Protein AF-A0A969HXX7-F1 (afdb_monomer)

Solvent-accessible surface area (backbone atoms only — not comparable to full-atom values): 6866 Å² total; per-residue (Å²): 116,71,66,60,56,51,53,51,50,52,51,50,48,49,60,59,52,57,48,35,55,54,49,51,60,47,55,78,80,40,57,46,66,57,54,44,48,52,53,49,51,52,51,50,52,53,51,50,52,52,38,54,72,72,66,55,75,80,86,82,57,69,68,60,54,52,52,48,49,52,51,45,38,63,72,44,52,51,54,50,36,52,51,47,51,47,39,76,80,45,52,40,70,57,51,46,55,57,58,69,46,45,64,60,54,52,50,54,50,40,63,69,73,52,72,80,68,78,92,123

Secondary structure (DSSP, 8-state):
-HHHHHHHHHHHHHHHHHHHHHHHHHTTTS-HHHHHHHHHHHHHHHHHHHHHHTTPPPPPSHHHHHHHHHHHIIIIIHHHHHHHHHHHHS-HHHHHHHHHTHHHHHHHHHHHH-TT----

Structure (mmCIF, N/CA/C/O backbone):
data_AF-A0A969HXX7-F1
#
_entry.id   AF-A0A969HXX7-F1
#
loop_
_atom_site.group_PDB
_atom_site.id
_atom_site.type_symbol
_atom_site.label_atom_id
_atom_site.label_alt_id
_atom_site.label_comp_id
_atom_site.label_asym_id
_atom_site.label_entity_id
_atom_site.label_seq_id
_atom_site.pdbx_PDB_ins_code
_atom_site.Cartn_x
_atom_site.Cartn_y
_atom_site.Cartn_z
_atom_site.occupancy
_atom_site.B_iso_or_equiv
_atom_site.auth_seq_id
_atom_site.auth_comp_id
_atom_site.auth_asym_id
_atom_site.auth_atom_id
_atom_site.pdbx_PDB_model_num
ATOM 1 N N . MET A 1 1 ? 2.480 -13.635 25.422 1.00 58.66 1 MET A N 1
ATOM 2 C CA . MET A 1 1 ? 3.150 -14.828 24.856 1.00 58.66 1 MET A CA 1
ATOM 3 C C . MET A 1 1 ? 3.899 -14.424 23.583 1.00 58.66 1 MET A C 1
ATOM 5 O O . MET A 1 1 ? 3.300 -14.451 22.514 1.00 58.66 1 MET A O 1
ATOM 9 N N . PRO A 1 2 ? 5.170 -13.996 23.683 1.00 81.50 2 PRO A N 1
ATOM 10 C CA . PRO A 1 2 ? 5.928 -13.374 22.581 1.00 81.50 2 PRO A CA 1
ATOM 11 C C . PRO A 1 2 ? 6.092 -14.275 21.344 1.00 81.50 2 PRO A C 1
ATOM 13 O O . PRO A 1 2 ? 6.204 -13.778 20.229 1.00 81.50 2 PRO A O 1
ATOM 16 N N . PHE A 1 3 ? 6.034 -15.598 21.521 1.00 85.62 3 PHE A N 1
ATOM 17 C CA . PHE A 1 3 ? 6.152 -16.574 20.436 1.00 85.62 3 PHE A CA 1
ATOM 18 C C . PHE A 1 3 ? 5.026 -16.470 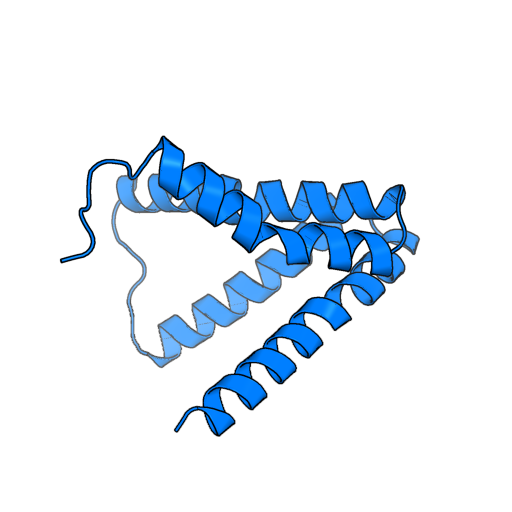19.392 1.00 85.62 3 PHE A C 1
ATOM 20 O O . PHE A 1 3 ? 5.290 -16.513 18.194 1.00 85.62 3 PHE A O 1
ATOM 27 N N . ILE A 1 4 ? 3.780 -16.252 19.833 1.00 90.19 4 ILE A N 1
ATOM 28 C CA . ILE A 1 4 ? 2.628 -16.089 18.930 1.00 90.19 4 ILE A CA 1
ATOM 29 C C . ILE A 1 4 ? 2.804 -14.824 18.083 1.00 90.19 4 ILE A C 1
ATOM 31 O O . ILE A 1 4 ? 2.596 -14.856 16.874 1.00 90.19 4 ILE A O 1
ATOM 35 N N . SER A 1 5 ? 3.258 -13.728 18.695 1.00 88.94 5 SER A N 1
ATOM 36 C CA . SER A 1 5 ? 3.515 -12.464 17.999 1.00 88.94 5 SER A CA 1
ATOM 37 C C . SER A 1 5 ? 4.590 -12.600 16.918 1.00 88.94 5 SER A C 1
ATOM 39 O O . SER A 1 5 ? 4.421 -12.058 15.830 1.00 88.94 5 SER A O 1
ATOM 41 N N . ILE A 1 6 ? 5.665 -13.352 17.182 1.00 92.00 6 ILE A N 1
ATOM 42 C CA . ILE A 1 6 ? 6.727 -13.603 16.194 1.00 92.00 6 ILE A CA 1
ATOM 43 C C . ILE A 1 6 ? 6.185 -14.413 15.013 1.00 92.00 6 ILE A C 1
ATOM 45 O O . ILE A 1 6 ? 6.434 -14.051 13.866 1.00 92.00 6 ILE A O 1
ATOM 49 N N . ILE A 1 7 ? 5.400 -15.463 15.271 1.00 93.75 7 ILE A N 1
ATOM 50 C CA . ILE A 1 7 ? 4.774 -16.252 14.199 1.00 93.75 7 ILE A CA 1
ATOM 51 C C . ILE A 1 7 ? 3.849 -15.373 13.355 1.00 93.75 7 ILE A C 1
ATOM 53 O O . ILE A 1 7 ? 3.934 -15.401 12.12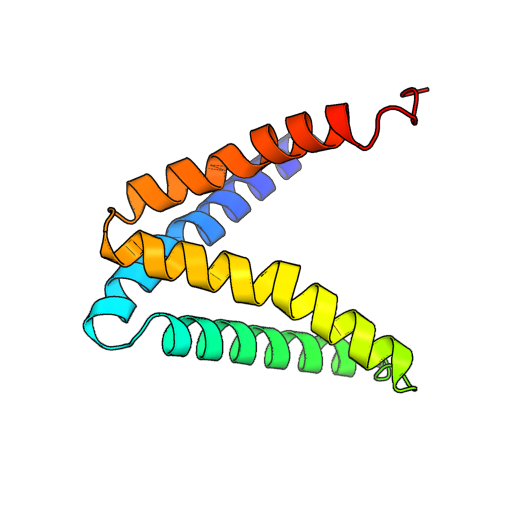9 1.00 93.75 7 ILE A O 1
ATOM 57 N N . MET A 1 8 ? 3.004 -14.555 13.989 1.00 91.62 8 MET A N 1
ATOM 58 C CA . MET A 1 8 ? 2.119 -13.630 13.274 1.00 91.62 8 MET A CA 1
ATOM 59 C C . MET A 1 8 ? 2.911 -12.628 12.428 1.00 91.62 8 MET A C 1
ATOM 61 O O . MET A 1 8 ? 2.516 -12.356 11.298 1.00 91.62 8 MET A O 1
ATOM 65 N N . LEU A 1 9 ? 4.037 -12.117 12.936 1.00 90.25 9 LEU A N 1
ATOM 66 C CA . LEU A 1 9 ? 4.905 -11.197 12.202 1.00 90.25 9 LEU A CA 1
ATOM 67 C C . LEU A 1 9 ? 5.556 -11.873 10.988 1.00 90.25 9 LEU A C 1
ATOM 69 O O . LEU A 1 9 ? 5.572 -11.291 9.906 1.00 90.25 9 LEU A O 1
ATOM 73 N N . LEU A 1 10 ? 6.046 -13.105 11.145 1.00 91.75 10 LEU A N 1
ATOM 74 C CA . LEU A 1 10 ? 6.617 -13.886 10.045 1.00 91.75 10 LEU A CA 1
ATOM 75 C C . LEU A 1 10 ? 5.565 -14.207 8.981 1.00 91.75 10 LEU A C 1
ATOM 77 O O . LEU A 1 10 ? 5.829 -14.035 7.794 1.00 91.75 10 LEU A O 1
ATOM 81 N N . MET A 1 11 ? 4.362 -14.617 9.391 1.00 93.25 11 MET A N 1
ATOM 82 C CA . MET A 1 11 ? 3.254 -14.864 8.466 1.00 93.25 11 MET A CA 1
ATOM 83 C C . MET A 1 11 ? 2.841 -13.590 7.736 1.00 93.25 11 MET A C 1
ATOM 85 O O . MET A 1 11 ? 2.689 -13.603 6.518 1.00 93.25 11 MET A O 1
ATOM 89 N N . LEU A 1 12 ? 2.695 -12.480 8.459 1.00 90.12 12 LEU A N 1
ATOM 90 C CA . LEU A 1 12 ? 2.362 -11.188 7.871 1.00 90.12 12 LEU A CA 1
ATOM 91 C C . LEU A 1 12 ? 3.426 -10.755 6.858 1.00 90.12 12 LEU A C 1
ATOM 93 O O . LEU A 1 12 ? 3.079 -10.368 5.744 1.00 90.12 12 LEU A O 1
ATOM 97 N N . GLY A 1 13 ? 4.705 -10.864 7.228 1.00 88.81 13 GLY A N 1
ATOM 98 C CA . GLY A 1 13 ? 5.837 -10.558 6.359 1.00 88.81 13 GLY A CA 1
ATOM 99 C C . GLY A 1 13 ? 5.875 -11.445 5.117 1.00 88.81 13 GLY A C 1
ATOM 100 O O . GLY A 1 13 ? 6.082 -10.937 4.020 1.00 88.81 13 GLY A O 1
ATOM 101 N N . ALA A 1 14 ? 5.593 -12.74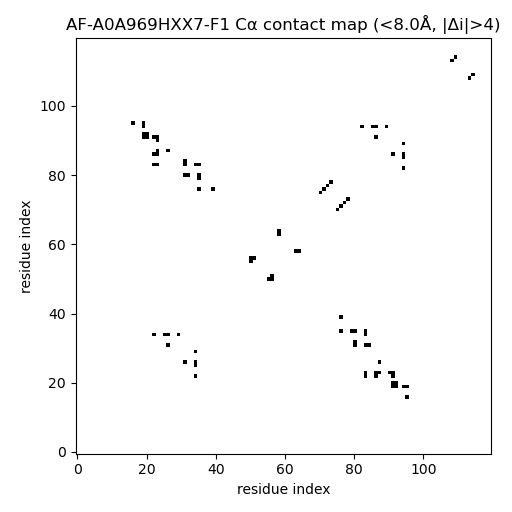3 5.255 1.00 89.69 14 ALA A N 1
ATOM 102 C CA . ALA A 1 14 ? 5.505 -13.664 4.126 1.00 89.69 14 ALA A CA 1
ATOM 103 C C . ALA A 1 14 ? 4.338 -13.317 3.188 1.00 89.69 14 ALA A C 1
ATOM 105 O O . ALA A 1 14 ? 4.527 -13.267 1.975 1.00 89.69 14 ALA A O 1
ATOM 106 N N . ILE A 1 15 ? 3.153 -13.018 3.733 1.00 90.31 15 ILE A N 1
ATOM 107 C CA . ILE A 1 15 ? 1.964 -12.642 2.949 1.00 90.31 15 ILE A CA 1
ATOM 108 C C . ILE A 1 15 ? 2.213 -11.338 2.183 1.00 90.31 15 ILE A C 1
ATOM 110 O O . ILE A 1 15 ? 1.929 -11.255 0.988 1.00 90.31 15 ILE A O 1
ATOM 114 N N . TRP A 1 16 ? 2.767 -10.323 2.850 1.00 88.00 16 TRP A N 1
ATOM 115 C CA . TRP A 1 16 ? 3.086 -9.049 2.206 1.00 88.00 16 TRP A CA 1
ATOM 116 C C . TRP A 1 16 ? 4.223 -9.181 1.191 1.00 88.00 16 TRP A C 1
ATOM 118 O O . TRP A 1 16 ? 4.099 -8.687 0.073 1.00 88.00 16 TRP A O 1
ATOM 128 N N . GLY A 1 17 ? 5.301 -9.880 1.549 1.00 87.31 17 GLY A N 1
ATOM 129 C CA . GLY A 1 17 ? 6.466 -10.096 0.692 1.00 87.31 17 GLY A CA 1
ATOM 130 C C . GLY A 1 17 ? 6.137 -10.892 -0.572 1.00 87.31 17 GLY A C 1
ATOM 131 O O . GLY A 1 17 ? 6.608 -10.552 -1.656 1.00 87.31 17 GLY A O 1
ATOM 132 N N . ALA A 1 18 ? 5.260 -11.894 -0.472 1.00 89.88 18 ALA A N 1
ATOM 133 C CA . ALA A 1 18 ? 4.805 -12.666 -1.625 1.00 89.88 18 ALA A CA 1
ATOM 134 C C . ALA A 1 18 ? 4.024 -11.818 -2.641 1.00 89.88 18 ALA A C 1
ATOM 136 O O . ALA A 1 18 ? 3.969 -12.179 -3.813 1.00 89.88 18 ALA A O 1
ATOM 137 N N . SER A 1 19 ? 3.452 -10.678 -2.234 1.00 89.31 19 SER A N 1
ATOM 138 C CA . SER A 1 19 ? 2.687 -9.818 -3.137 1.00 89.31 19 SER A CA 1
ATOM 139 C C . SER A 1 19 ? 3.540 -9.141 -4.215 1.00 89.31 19 SER A C 1
ATOM 141 O O . SER A 1 19 ? 2.990 -8.856 -5.276 1.00 89.31 19 SER A O 1
ATOM 143 N N . PHE A 1 20 ? 4.822 -8.850 -3.967 1.00 91.38 20 PHE A N 1
ATOM 144 C CA . PHE A 1 20 ? 5.669 -8.103 -4.912 1.00 91.38 20 PHE A CA 1
ATOM 145 C C . PHE A 1 20 ? 5.956 -8.907 -6.195 1.00 91.38 20 PHE A C 1
ATOM 147 O O . PHE A 1 20 ? 5.702 -8.400 -7.282 1.00 91.38 20 PHE A O 1
ATOM 154 N N . PRO A 1 21 ? 6.355 -10.197 -6.139 1.00 92.81 21 PRO A N 1
ATOM 155 C CA . PRO A 1 21 ? 6.452 -11.026 -7.344 1.00 92.81 21 PRO A CA 1
ATOM 156 C C . PRO A 1 21 ? 5.179 -11.051 -8.203 1.00 92.81 21 PRO A C 1
ATOM 158 O O . PRO A 1 21 ? 5.273 -10.989 -9.425 1.00 92.81 21 PRO A O 1
ATOM 161 N N . PHE A 1 22 ? 3.990 -11.098 -7.587 1.00 92.88 22 PHE A N 1
ATOM 162 C CA . PHE A 1 22 ? 2.723 -11.057 -8.329 1.00 92.88 22 PHE A CA 1
ATOM 163 C C . PHE A 1 22 ? 2.468 -9.702 -8.996 1.00 92.88 22 PHE A C 1
ATOM 165 O O . PHE A 1 22 ? 1.889 -9.667 -10.082 1.00 92.88 22 PHE A O 1
ATOM 172 N N . ILE A 1 23 ? 2.897 -8.597 -8.377 1.00 92.38 23 ILE A N 1
ATOM 173 C CA . ILE A 1 23 ? 2.834 -7.265 -8.990 1.00 92.38 23 ILE A CA 1
ATOM 174 C C . ILE A 1 23 ? 3.740 -7.233 -10.221 1.00 92.38 23 ILE A C 1
ATOM 176 O O . ILE A 1 23 ? 3.256 -6.909 -11.306 1.00 92.38 23 ILE A O 1
ATOM 180 N N . LYS A 1 24 ? 5.004 -7.655 -10.085 1.00 92.00 24 LYS A N 1
ATOM 181 C CA . LYS A 1 24 ? 5.948 -7.741 -11.206 1.00 92.00 24 LYS A CA 1
ATOM 182 C C . LYS A 1 24 ? 5.417 -8.587 -12.363 1.00 92.00 24 LYS A C 1
ATOM 184 O O . LYS A 1 24 ? 5.497 -8.152 -13.503 1.00 92.00 24 LYS A O 1
ATOM 189 N N . LEU A 1 25 ? 4.835 -9.749 -12.066 1.00 94.19 25 LEU A N 1
ATOM 190 C CA . LEU A 1 25 ? 4.217 -10.613 -13.075 1.00 94.19 25 LEU A CA 1
ATOM 191 C C . LEU A 1 25 ? 3.018 -9.930 -13.754 1.00 94.19 25 LEU A C 1
ATOM 193 O O . LEU A 1 25 ? 2.854 -10.007 -14.965 1.00 94.19 25 LEU A O 1
ATOM 197 N N . SER A 1 26 ? 2.187 -9.220 -12.988 1.00 93.62 26 SER A N 1
ATOM 198 C CA . SER A 1 26 ? 1.024 -8.507 -13.537 1.00 93.62 26 SER A CA 1
ATOM 199 C C . SER A 1 26 ? 1.425 -7.344 -14.451 1.00 93.62 26 SER A C 1
ATOM 201 O O . SER A 1 26 ? 0.696 -7.032 -15.393 1.00 93.62 26 SER A O 1
ATOM 203 N N . LEU A 1 27 ? 2.587 -6.727 -14.206 1.00 95.06 27 LEU A N 1
ATOM 204 C CA . LEU A 1 27 ? 3.139 -5.648 -15.035 1.00 95.06 27 LEU A CA 1
ATOM 205 C C . LEU A 1 27 ? 3.530 -6.100 -16.447 1.00 95.06 27 LEU A C 1
ATOM 207 O O . LEU A 1 27 ? 3.708 -5.254 -17.318 1.00 95.06 27 LEU A O 1
ATOM 211 N N . GLU A 1 28 ? 3.626 -7.406 -16.708 1.00 93.19 28 GLU A N 1
ATOM 212 C CA . GLU A 1 28 ? 3.847 -7.924 -18.065 1.00 93.19 28 GLU A CA 1
ATOM 213 C C . GLU A 1 28 ? 2.623 -7.725 -18.973 1.00 93.19 28 GLU A C 1
ATOM 215 O O . GLU A 1 28 ? 2.757 -7.703 -20.193 1.00 93.19 28 GLU A O 1
ATOM 220 N N . SER A 1 29 ? 1.424 -7.594 -18.391 1.00 93.81 29 SER A N 1
ATOM 221 C CA . SER A 1 29 ? 0.154 -7.510 -19.131 1.00 93.81 29 SER A CA 1
ATOM 222 C C . SER A 1 29 ? -0.661 -6.247 -18.842 1.00 93.81 29 SER A C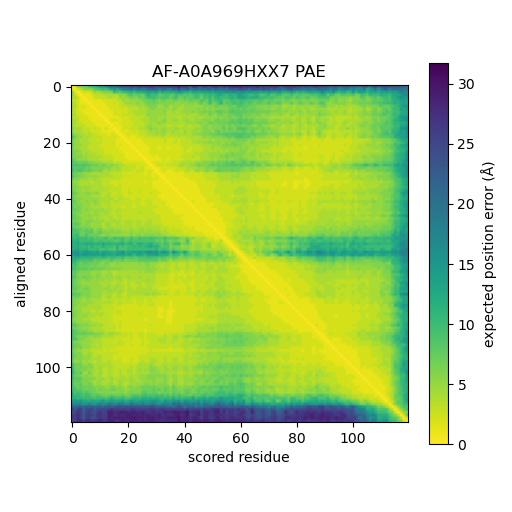 1
ATOM 224 O O . SER A 1 29 ? -1.561 -5.920 -19.616 1.00 93.81 29 SER A O 1
ATOM 226 N N . PHE A 1 30 ? -0.391 -5.545 -17.738 1.00 95.25 30 PHE A N 1
ATOM 227 C CA . PHE A 1 30 ? -1.204 -4.421 -17.275 1.00 95.25 30 PHE A CA 1
ATOM 228 C C . PHE A 1 30 ? -0.357 -3.237 -16.814 1.00 95.25 30 PHE A C 1
ATOM 230 O O . PHE A 1 30 ? 0.669 -3.403 -16.159 1.00 95.25 30 PHE A O 1
ATOM 237 N N . ASP A 1 31 ? -0.858 -2.027 -17.059 1.00 94.50 31 ASP A N 1
ATOM 238 C CA . ASP A 1 31 ? -0.256 -0.809 -16.523 1.00 94.50 31 ASP A CA 1
ATOM 239 C C . ASP A 1 31 ? -0.377 -0.731 -14.987 1.00 94.50 31 ASP A C 1
ATOM 241 O O . ASP A 1 31 ? -1.355 -1.229 -14.409 1.00 94.50 31 ASP A O 1
ATOM 245 N N . PRO A 1 32 ? 0.542 -0.016 -14.302 1.00 93.62 32 PRO A N 1
ATOM 246 C CA . PRO A 1 32 ? 0.525 0.140 -12.846 1.00 93.62 32 PRO A CA 1
ATOM 247 C C . PRO A 1 32 ? -0.822 0.585 -12.268 1.00 93.62 32 PRO A C 1
ATOM 249 O O . PRO A 1 32 ? -1.271 0.0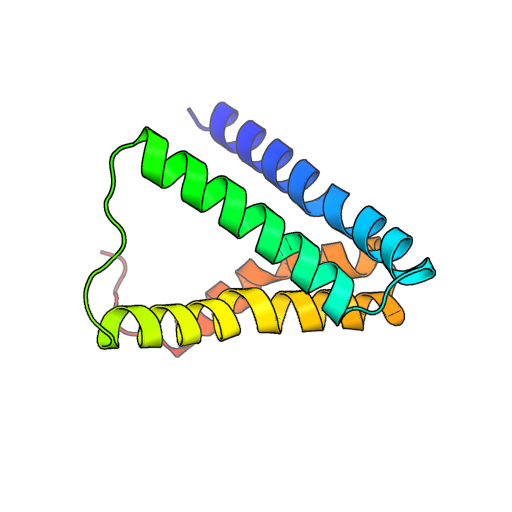70 -11.243 1.00 93.62 32 PRO A O 1
ATOM 252 N N . ALA A 1 33 ? -1.492 1.527 -12.938 1.00 95.00 33 ALA A N 1
ATOM 253 C CA . ALA A 1 33 ? -2.778 2.050 -12.490 1.00 95.00 33 ALA A CA 1
ATOM 254 C C . ALA A 1 33 ? -3.874 0.980 -12.485 1.00 95.00 33 ALA A C 1
ATOM 256 O O . ALA A 1 33 ? -4.663 0.915 -11.543 1.00 95.00 33 ALA A O 1
ATOM 257 N N . THR A 1 34 ? -3.886 0.108 -13.491 1.00 95.44 34 THR A N 1
ATOM 258 C CA . THR A 1 34 ? -4.854 -0.984 -13.621 1.00 95.44 34 THR A CA 1
ATOM 259 C C . THR A 1 34 ? -4.659 -2.017 -12.515 1.00 95.44 34 THR A C 1
ATOM 261 O O . THR A 1 34 ? -5.626 -2.416 -11.865 1.00 95.44 34 THR A O 1
ATOM 264 N N . ILE A 1 35 ? -3.409 -2.388 -12.226 1.00 95.56 35 ILE A N 1
ATOM 265 C CA . ILE A 1 35 ? -3.076 -3.329 -11.145 1.00 95.56 35 ILE A CA 1
ATOM 266 C C . ILE A 1 35 ? -3.548 -2.781 -9.793 1.00 95.56 35 ILE A C 1
ATOM 268 O O . ILE A 1 35 ? -4.223 -3.480 -9.031 1.00 95.56 35 ILE A O 1
ATOM 272 N N . VAL A 1 36 ? -3.241 -1.514 -9.501 1.00 95.88 36 VAL A N 1
ATOM 273 C CA . VAL A 1 36 ? -3.662 -0.870 -8.249 1.00 95.88 36 VAL A CA 1
ATOM 274 C C . VAL A 1 36 ? -5.182 -0.725 -8.184 1.00 95.88 36 VAL A C 1
ATOM 276 O O . VAL A 1 36 ? -5.764 -0.987 -7.131 1.00 95.88 36 VAL A O 1
ATOM 279 N N . ALA A 1 37 ? -5.845 -0.387 -9.292 1.00 95.38 37 ALA A N 1
ATOM 280 C CA . ALA A 1 37 ? -7.301 -0.302 -9.349 1.00 95.38 37 ALA A CA 1
ATOM 281 C C . ALA A 1 37 ? -7.958 -1.643 -8.991 1.00 95.38 37 ALA A C 1
ATOM 283 O O . ALA A 1 37 ? -8.821 -1.673 -8.113 1.00 95.38 37 ALA A O 1
ATOM 284 N N . PHE A 1 38 ? -7.511 -2.757 -9.581 1.00 95.25 38 PHE A N 1
ATOM 285 C CA . PHE A 1 38 ? -8.022 -4.088 -9.234 1.00 95.25 38 PHE A CA 1
ATOM 286 C C . PHE A 1 38 ? -7.740 -4.460 -7.777 1.00 95.25 38 PHE A C 1
ATOM 288 O O . PHE A 1 38 ? -8.632 -4.958 -7.083 1.00 95.25 38 PHE A O 1
ATOM 295 N N . ARG A 1 39 ? -6.531 -4.172 -7.284 1.00 92.81 39 ARG A N 1
ATOM 296 C CA . ARG A 1 39 ? -6.142 -4.438 -5.892 1.00 92.81 39 ARG A CA 1
ATOM 297 C C . ARG A 1 39 ? -7.051 -3.704 -4.904 1.00 92.81 39 ARG A C 1
ATOM 299 O O . ARG A 1 39 ? -7.562 -4.312 -3.961 1.00 92.81 39 ARG A O 1
ATOM 306 N N . LEU A 1 40 ? -7.272 -2.408 -5.120 1.00 94.81 40 LEU A N 1
ATOM 307 C CA . LEU A 1 40 ? -8.091 -1.578 -4.237 1.00 94.81 40 LEU A CA 1
ATOM 308 C C . LEU A 1 40 ? -9.587 -1.857 -4.401 1.00 94.81 40 LEU A C 1
ATOM 310 O O . LEU A 1 40 ? -10.311 -1.839 -3.407 1.00 94.81 40 LEU A O 1
ATOM 314 N N . ALA A 1 41 ? -10.046 -2.193 -5.608 1.00 95.81 41 ALA A N 1
ATOM 315 C CA . ALA A 1 41 ? -11.411 -2.654 -5.834 1.00 95.81 41 ALA A CA 1
ATOM 316 C C . ALA A 1 41 ? -11.683 -3.943 -5.045 1.00 95.81 41 ALA A C 1
ATOM 318 O O . ALA A 1 41 ? -12.640 -3.991 -4.271 1.00 95.81 41 ALA A O 1
ATOM 319 N N . GLY A 1 42 ? -10.798 -4.941 -5.138 1.00 95.50 42 GLY A N 1
ATOM 320 C CA . GLY A 1 42 ? -10.899 -6.178 -4.359 1.00 95.50 42 GLY A CA 1
ATOM 321 C C . GLY A 1 42 ? -10.912 -5.921 -2.849 1.00 95.50 42 GLY A C 1
ATOM 322 O O . GLY A 1 42 ? -11.806 -6.397 -2.148 1.00 95.50 42 GLY A O 1
ATOM 323 N N . ALA A 1 43 ? -9.987 -5.094 -2.351 1.00 93.44 43 ALA A N 1
ATOM 324 C CA . ALA A 1 43 ? -9.953 -4.703 -0.941 1.00 93.44 43 ALA A CA 1
ATOM 325 C C . ALA A 1 43 ? -11.246 -3.993 -0.500 1.00 93.44 43 ALA A C 1
ATOM 327 O O . ALA A 1 43 ? -11.773 -4.285 0.574 1.00 93.44 43 ALA A O 1
ATOM 328 N N . SER A 1 44 ? -11.792 -3.103 -1.336 1.00 94.12 44 SER A N 1
ATOM 329 C CA . SER A 1 44 ? -13.035 -2.383 -1.044 1.00 94.12 44 SER A CA 1
ATOM 330 C C . SER A 1 44 ? -14.251 -3.312 -0.979 1.00 94.12 44 SER A C 1
ATOM 332 O O . SER A 1 44 ? -15.079 -3.161 -0.082 1.00 94.12 44 SER A O 1
ATOM 334 N N . VAL A 1 45 ? -14.329 -4.316 -1.861 1.00 96.81 45 VAL A N 1
ATOM 335 C CA . VAL A 1 45 ? -15.393 -5.330 -1.849 1.00 96.81 45 VAL A CA 1
ATOM 336 C C . VAL A 1 45 ? -15.311 -6.163 -0.575 1.00 96.81 45 VAL A C 1
ATOM 338 O O . VAL A 1 45 ? -16.316 -6.309 0.119 1.00 96.81 45 VAL A O 1
ATOM 341 N N . VAL A 1 46 ? -14.122 -6.657 -0.220 1.00 95.94 46 VAL A N 1
ATOM 342 C CA . VAL A 1 46 ? -13.924 -7.432 1.016 1.00 95.94 46 VAL A CA 1
ATOM 343 C C . VAL A 1 46 ? -14.295 -6.597 2.240 1.00 95.94 46 VAL A C 1
ATOM 345 O O . VAL A 1 46 ? -15.071 -7.052 3.080 1.00 95.94 46 VAL A O 1
ATOM 348 N N . LEU A 1 47 ? -13.810 -5.355 2.321 1.00 93.44 47 LEU A N 1
ATOM 349 C CA . LEU A 1 47 ? -14.123 -4.452 3.427 1.00 93.44 47 LEU A CA 1
ATOM 350 C C . LEU A 1 47 ? -15.628 -4.175 3.523 1.00 93.44 47 LEU A C 1
ATOM 352 O O . LEU A 1 47 ? -16.194 -4.198 4.617 1.00 93.44 47 LEU A O 1
ATOM 356 N N . TYR A 1 48 ? -16.292 -3.959 2.387 1.00 94.19 48 TYR A N 1
ATOM 357 C CA . TYR A 1 48 ? -17.736 -3.765 2.336 1.00 94.19 48 TYR A CA 1
ATOM 358 C C . TYR A 1 48 ? -18.490 -5.001 2.840 1.00 94.19 48 TYR A C 1
ATOM 360 O O . TYR A 1 48 ? -19.384 -4.869 3.677 1.00 94.19 48 TYR A O 1
ATOM 368 N N . LEU A 1 49 ? -18.115 -6.204 2.398 1.00 95.94 49 LEU A N 1
ATOM 369 C CA . LEU A 1 49 ? -18.730 -7.454 2.855 1.00 95.94 49 LEU A CA 1
ATOM 370 C C . LEU A 1 49 ? -18.555 -7.655 4.365 1.00 95.94 49 LEU A C 1
ATOM 372 O O . LEU A 1 49 ? -19.530 -7.953 5.058 1.00 95.94 49 LEU A O 1
ATOM 376 N N . VAL A 1 50 ? -17.351 -7.418 4.893 1.00 95.81 50 VAL A N 1
ATOM 377 C CA . VAL A 1 50 ? -17.066 -7.492 6.335 1.00 95.81 50 VAL A CA 1
ATOM 378 C C . VAL A 1 50 ? -17.906 -6.475 7.111 1.00 95.81 50 VAL A C 1
ATOM 380 O O . VAL A 1 50 ? -18.540 -6.830 8.106 1.00 95.81 50 VAL A O 1
ATOM 383 N N . MET A 1 51 ? -17.994 -5.233 6.629 1.00 95.25 51 MET A N 1
ATOM 384 C CA . MET A 1 51 ? -18.827 -4.190 7.235 1.00 95.25 51 MET A CA 1
ATOM 385 C C .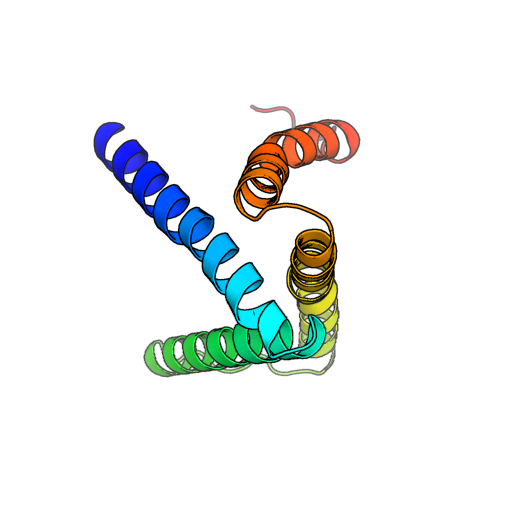 MET A 1 51 ? -20.305 -4.606 7.285 1.00 95.25 51 MET A C 1
ATOM 387 O O . MET A 1 51 ? -20.976 -4.416 8.304 1.00 95.25 51 MET A O 1
ATOM 391 N N . ARG A 1 52 ? -20.826 -5.196 6.201 1.00 94.56 52 ARG A N 1
ATOM 392 C CA . ARG A 1 52 ? -22.209 -5.695 6.142 1.00 94.56 52 ARG A CA 1
ATOM 393 C C . ARG A 1 52 ? -22.428 -6.874 7.085 1.00 94.56 52 ARG A C 1
ATOM 395 O O . ARG A 1 52 ? -23.461 -6.903 7.755 1.00 94.56 52 ARG A O 1
ATOM 402 N N . TRP A 1 53 ? -21.467 -7.790 7.182 1.00 96.06 53 TRP A N 1
ATOM 403 C CA . TRP A 1 53 ? -21.527 -8.930 8.098 1.00 96.06 53 TRP A CA 1
ATOM 404 C C . TRP A 1 53 ? -21.557 -8.488 9.567 1.00 96.06 53 TRP A C 1
ATOM 406 O O . TRP A 1 53 ? -22.387 -8.968 10.338 1.00 96.06 53 TRP A O 1
ATOM 416 N N . GLN A 1 54 ? -20.758 -7.481 9.926 1.00 95.62 54 GLN A N 1
ATOM 417 C CA . GLN A 1 54 ? -20.748 -6.860 11.258 1.00 95.62 54 GLN A CA 1
ATOM 418 C C . GLN A 1 54 ? -21.932 -5.904 11.502 1.00 95.62 54 GLN A C 1
ATOM 420 O O . GLN A 1 54 ? -22.038 -5.292 12.562 1.00 95.62 54 GLN A O 1
ATOM 425 N N . ARG A 1 55 ? -22.850 -5.770 10.533 1.00 93.81 55 ARG A N 1
ATOM 426 C CA . ARG A 1 55 ? -24.026 -4.880 10.578 1.00 93.81 55 ARG A CA 1
ATOM 427 C C . ARG A 1 55 ? -23.685 -3.397 10.771 1.00 93.81 55 ARG A C 1
ATOM 429 O O . ARG A 1 55 ? -24.544 -2.612 11.181 1.00 93.81 55 ARG A O 1
ATOM 436 N N . HIS A 1 56 ? -22.473 -2.986 10.410 1.00 91.75 56 HIS A N 1
ATOM 437 C CA . HIS A 1 56 ? -22.103 -1.578 10.372 1.00 91.75 56 HIS A CA 1
ATOM 438 C C . HIS A 1 56 ? -22.816 -0.858 9.217 1.00 91.75 56 HIS A C 1
ATOM 440 O O . HIS A 1 56 ? -23.154 -1.436 8.176 1.00 91.75 56 HIS A O 1
ATOM 446 N N . ARG A 1 57 ? -23.094 0.431 9.427 1.00 86.56 57 ARG A N 1
ATOM 447 C CA . ARG A 1 57 ? -23.710 1.311 8.428 1.00 86.56 57 ARG A CA 1
ATOM 448 C C . ARG A 1 57 ? -22.624 2.151 7.771 1.00 86.56 57 ARG A C 1
ATOM 450 O O . ARG A 1 57 ? -21.683 2.559 8.443 1.00 86.56 57 ARG A O 1
ATOM 457 N N . LEU A 1 58 ? -22.799 2.448 6.483 1.00 87.50 58 LEU A N 1
ATOM 458 C CA . LEU A 1 58 ? -21.935 3.410 5.808 1.00 87.50 58 LEU A CA 1
ATOM 459 C C . LEU A 1 58 ? -22.023 4.775 6.505 1.00 87.50 58 LEU A C 1
ATOM 461 O O . LEU A 1 58 ? -23.118 5.165 6.941 1.00 87.50 58 LEU A O 1
ATOM 465 N N . PRO A 1 59 ? -20.899 5.503 6.599 1.00 84.88 59 PRO A N 1
ATOM 466 C CA . PRO A 1 59 ? -20.893 6.840 7.158 1.00 84.88 59 PRO A CA 1
ATOM 467 C C . PRO A 1 59 ? -21.846 7.748 6.380 1.00 84.88 59 PRO A C 1
ATOM 469 O O . PRO A 1 59 ? -21.946 7.700 5.149 1.00 84.88 59 PRO A O 1
ATOM 472 N N . ARG A 1 60 ? -22.575 8.580 7.124 1.00 84.69 60 ARG A N 1
ATOM 473 C CA . ARG A 1 60 ? -23.528 9.544 6.575 1.00 84.69 60 ARG A CA 1
ATOM 474 C C . ARG A 1 60 ? -22.888 10.927 6.577 1.00 84.69 60 ARG A C 1
ATOM 476 O O . ARG A 1 60 ? -22.375 11.362 7.601 1.00 84.69 60 ARG A O 1
ATOM 483 N N . GLY A 1 61 ? -22.958 11.617 5.442 1.00 91.19 61 GLY A N 1
ATOM 484 C CA . GLY A 1 61 ? -22.523 13.008 5.304 1.00 91.19 61 GLY A CA 1
ATOM 485 C C . GLY A 1 61 ? -21.272 13.189 4.445 1.00 91.19 61 GLY A C 1
ATOM 486 O O . GLY A 1 61 ? -20.282 12.476 4.587 1.00 91.19 61 GLY A O 1
ATOM 487 N N . TRP A 1 62 ? -21.315 14.197 3.572 1.00 90.69 62 TRP A N 1
ATOM 488 C CA . TRP A 1 62 ? -20.265 14.507 2.595 1.00 90.69 62 TRP A CA 1
ATOM 489 C C . TRP A 1 62 ? -18.875 14.715 3.212 1.00 90.69 62 TRP A C 1
ATOM 491 O O . TRP A 1 62 ? -17.883 14.288 2.633 1.00 90.69 62 TRP A O 1
ATOM 501 N N . ARG A 1 63 ? -18.789 15.324 4.404 1.00 92.69 63 ARG A N 1
ATOM 502 C CA . ARG A 1 63 ? -17.501 15.588 5.073 1.00 92.69 63 ARG A CA 1
ATOM 503 C C . ARG A 1 63 ? -16.708 14.307 5.334 1.00 92.69 63 ARG A C 1
ATOM 505 O O . ARG A 1 63 ? -15.539 14.249 4.983 1.00 92.69 63 ARG A O 1
ATOM 512 N N . VAL A 1 64 ? -17.363 13.267 5.856 1.00 92.19 64 VAL A N 1
ATOM 513 C CA . VAL A 1 64 ? -16.703 11.984 6.143 1.00 92.19 64 VAL A CA 1
ATOM 514 C C . VAL A 1 64 ? -16.246 11.312 4.851 1.00 92.19 64 VAL A C 1
ATOM 516 O O . VAL A 1 64 ? -15.126 1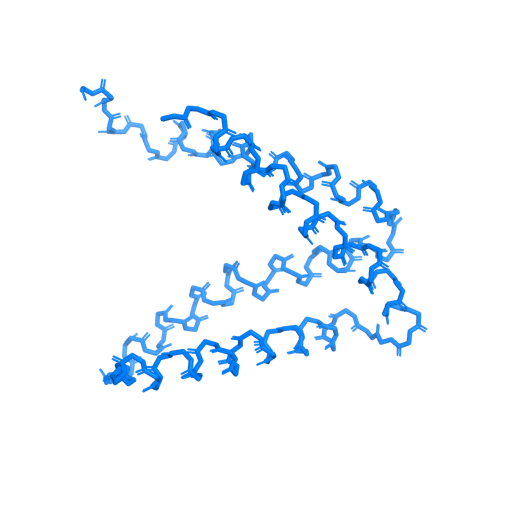0.824 4.781 1.00 92.19 64 VAL A O 1
ATOM 519 N N . TRP A 1 65 ? -17.069 11.349 3.801 1.00 93.19 65 TRP A N 1
ATOM 520 C CA . TRP A 1 65 ? -16.693 10.813 2.490 1.00 93.19 65 TRP A CA 1
ATOM 521 C C . TRP A 1 65 ? -15.503 11.549 1.876 1.00 93.19 65 TRP A C 1
ATOM 523 O O . TRP A 1 65 ? -14.597 10.904 1.356 1.00 93.19 65 TRP A O 1
ATOM 533 N N . ARG A 1 66 ? -15.461 12.881 1.978 1.00 94.19 66 ARG A N 1
ATOM 534 C CA . ARG A 1 66 ? -14.316 13.679 1.530 1.00 94.19 66 ARG A CA 1
ATOM 535 C C . ARG A 1 66 ? -13.046 13.290 2.284 1.00 94.19 66 ARG A C 1
ATOM 537 O O . ARG A 1 66 ? -12.022 13.058 1.652 1.00 94.19 66 ARG A O 1
ATOM 544 N N . ASP A 1 67 ? -13.111 13.201 3.607 1.00 92.88 67 ASP A N 1
ATOM 545 C CA . ASP A 1 67 ? -11.939 12.871 4.420 1.00 92.88 67 ASP A CA 1
ATOM 546 C C . ASP A 1 67 ? -11.465 11.431 4.136 1.00 92.88 67 ASP A C 1
ATOM 548 O O . ASP A 1 67 ? -10.269 11.197 3.973 1.00 92.88 67 ASP A O 1
ATOM 552 N N . MET A 1 68 ? -12.392 10.482 3.939 1.00 92.12 68 MET A N 1
ATOM 553 C CA . MET A 1 68 ? -12.076 9.119 3.490 1.00 92.12 68 MET A CA 1
ATOM 554 C C . MET A 1 68 ? -11.438 9.086 2.099 1.00 92.12 68 MET A C 1
ATOM 556 O O . MET A 1 68 ? -10.517 8.302 1.881 1.00 92.12 68 MET A O 1
ATOM 560 N N . LEU A 1 69 ? -11.893 9.923 1.163 1.00 93.38 69 LEU A N 1
ATOM 561 C CA . LEU A 1 69 ? -11.270 10.033 -0.155 1.00 93.38 69 LEU A CA 1
ATOM 562 C C . LEU A 1 69 ? -9.844 10.566 -0.035 1.00 93.38 69 LEU A C 1
ATOM 564 O O . LEU A 1 69 ? -8.943 9.997 -0.642 1.00 93.38 69 LEU A O 1
ATOM 568 N N . VAL A 1 70 ? -9.613 11.610 0.760 1.00 95.94 70 VAL A N 1
ATOM 569 C CA . VAL A 1 70 ? -8.265 12.163 0.956 1.00 95.94 70 VAL A CA 1
ATOM 570 C C . VAL A 1 70 ? -7.343 11.113 1.575 1.00 95.94 70 VAL A C 1
ATOM 572 O O . VAL A 1 70 ? -6.294 10.809 1.010 1.00 95.94 70 VAL A O 1
ATOM 575 N N . VAL A 1 71 ? -7.756 10.498 2.685 1.00 94.50 71 VAL A N 1
ATOM 576 C CA . VAL A 1 71 ? -6.949 9.489 3.386 1.00 94.50 71 VAL A CA 1
ATOM 577 C C . VAL A 1 71 ? -6.748 8.237 2.532 1.00 94.50 71 VAL A C 1
ATOM 579 O O . VAL A 1 71 ? -5.646 7.702 2.492 1.00 94.50 71 VAL A O 1
ATOM 582 N N . GLY A 1 72 ? -7.768 7.780 1.805 1.00 94.12 72 GLY A N 1
ATOM 583 C CA . GLY A 1 72 ? -7.659 6.626 0.913 1.00 94.12 72 GLY A CA 1
ATOM 584 C C . GLY A 1 72 ? -6.720 6.884 -0.265 1.00 94.12 72 GLY A C 1
ATOM 585 O O . GLY A 1 72 ? -5.904 6.028 -0.604 1.00 94.12 72 GLY A O 1
ATOM 586 N N . ASN A 1 73 ? -6.772 8.076 -0.862 1.00 95.38 73 ASN A N 1
ATOM 587 C CA . ASN A 1 73 ? -5.870 8.420 -1.958 1.00 95.38 73 ASN A CA 1
ATOM 588 C C . ASN A 1 73 ? -4.422 8.558 -1.479 1.00 95.38 73 ASN A C 1
ATOM 590 O O . ASN A 1 73 ? -3.525 7.970 -2.076 1.00 95.38 73 ASN A O 1
ATOM 594 N N . VAL A 1 74 ? -4.192 9.283 -0.385 1.00 95.12 74 VAL A N 1
ATOM 595 C CA . VAL A 1 74 ? -2.838 9.522 0.139 1.00 95.12 74 VAL A CA 1
ATOM 596 C C . VAL A 1 74 ? -2.252 8.269 0.792 1.00 95.12 74 VAL A C 1
ATOM 598 O O . VAL A 1 74 ? -1.071 7.989 0.627 1.00 95.12 74 VAL A O 1
ATOM 601 N N . GLY A 1 75 ? -3.063 7.506 1.521 1.00 92.06 75 GLY A N 1
ATOM 602 C CA . GLY A 1 75 ? -2.615 6.350 2.297 1.00 92.06 75 GLY A CA 1
ATOM 603 C C . GLY A 1 75 ? -2.599 5.030 1.529 1.00 92.06 75 GLY A C 1
ATOM 604 O O . GLY A 1 75 ? -1.881 4.121 1.931 1.00 92.06 75 GLY A O 1
ATOM 605 N N . MET A 1 76 ? -3.367 4.906 0.441 1.00 94.00 76 MET A N 1
ATOM 606 C CA . MET A 1 76 ? -3.441 3.667 -0.344 1.00 94.00 76 MET A CA 1
ATOM 607 C C . MET A 1 76 ? -3.102 3.912 -1.814 1.00 94.00 76 MET A C 1
ATOM 609 O O . MET A 1 76 ? -2.127 3.359 -2.311 1.00 94.00 76 MET A O 1
ATOM 613 N N . VAL A 1 77 ? -3.865 4.747 -2.524 1.00 95.44 77 VAL A N 1
ATOM 614 C C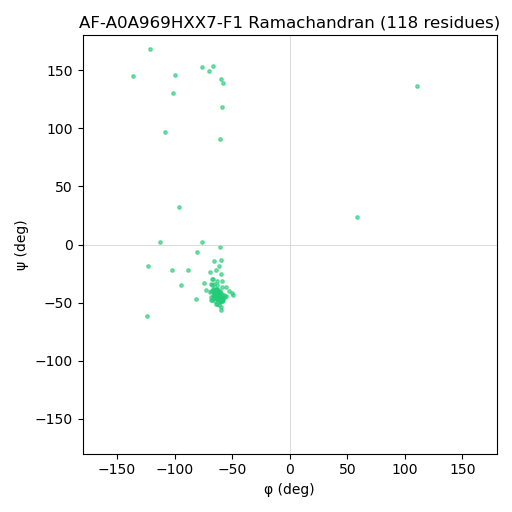A . VAL A 1 77 ? -3.721 4.879 -3.989 1.00 95.44 77 VAL A CA 1
ATOM 615 C C . VAL A 1 77 ? -2.315 5.337 -4.375 1.00 95.44 77 VAL A C 1
ATOM 617 O O . VAL A 1 77 ? -1.626 4.647 -5.121 1.00 95.44 77 VAL A O 1
ATOM 620 N N . LEU A 1 78 ? -1.870 6.469 -3.834 1.00 96.25 78 LEU A N 1
ATOM 621 C CA . LEU A 1 78 ? -0.576 7.060 -4.149 1.00 96.25 78 LEU A CA 1
ATOM 622 C C . LEU A 1 78 ? 0.606 6.125 -3.823 1.00 96.25 78 LEU A C 1
ATOM 624 O O . LEU A 1 78 ? 1.395 5.862 -4.730 1.00 96.25 78 LEU A O 1
ATOM 628 N N . PRO A 1 79 ? 0.750 5.576 -2.599 1.00 93.44 79 PRO A N 1
ATOM 629 C CA . PRO A 1 79 ? 1.882 4.710 -2.286 1.00 93.44 79 PRO A CA 1
ATOM 630 C C . PRO A 1 79 ? 1.864 3.419 -3.106 1.00 93.44 79 PRO A C 1
ATOM 632 O O . PRO A 1 79 ? 2.910 3.025 -3.614 1.00 93.44 79 PRO A O 1
ATOM 635 N N . PHE A 1 80 ? 0.704 2.781 -3.306 1.00 93.69 80 PHE A N 1
ATOM 636 C CA . PHE A 1 80 ? 0.646 1.560 -4.116 1.00 93.69 80 PHE A CA 1
ATOM 637 C C . PHE A 1 80 ? 0.949 1.824 -5.594 1.00 93.69 80 PHE A C 1
ATOM 639 O O . PHE A 1 80 ? 1.604 0.990 -6.221 1.00 93.69 80 PHE A O 1
ATOM 646 N N . LEU A 1 81 ? 0.544 2.973 -6.146 1.00 96.19 81 LEU A N 1
ATOM 647 C CA . LEU A 1 81 ? 0.940 3.380 -7.499 1.00 96.19 81 LEU A CA 1
ATOM 648 C C . LEU A 1 81 ? 2.448 3.583 -7.599 1.00 96.19 81 LEU A C 1
ATOM 650 O O . LEU A 1 81 ? 3.060 3.056 -8.521 1.00 96.19 81 LEU A O 1
ATOM 654 N N . LEU A 1 82 ? 3.050 4.299 -6.646 1.00 95.06 82 LEU A N 1
ATOM 655 C CA . LEU A 1 82 ? 4.492 4.549 -6.632 1.00 95.06 82 LEU A CA 1
ATOM 656 C C . LEU A 1 82 ? 5.301 3.257 -6.489 1.00 95.06 82 LEU A C 1
ATOM 658 O O . LEU A 1 82 ? 6.295 3.091 -7.188 1.00 95.06 82 LEU A O 1
ATOM 662 N N . ILE A 1 83 ? 4.861 2.326 -5.636 1.00 93.75 83 ILE A N 1
ATOM 663 C CA . ILE A 1 83 ? 5.496 1.008 -5.484 1.00 93.75 83 ILE A CA 1
ATOM 664 C C . ILE A 1 83 ? 5.404 0.223 -6.794 1.00 93.75 83 ILE A C 1
ATOM 666 O O . ILE A 1 83 ? 6.419 -0.240 -7.306 1.00 93.75 83 ILE A O 1
ATOM 670 N N . THR A 1 84 ? 4.201 0.121 -7.364 1.00 94.75 84 THR A N 1
ATOM 671 C CA . THR A 1 84 ? 3.957 -0.639 -8.601 1.00 94.75 84 THR A CA 1
ATOM 672 C C . THR A 1 84 ? 4.711 -0.034 -9.789 1.00 94.75 84 THR A C 1
ATOM 674 O O . THR A 1 84 ? 5.267 -0.751 -10.613 1.00 94.75 84 THR A O 1
ATOM 677 N N . TRP A 1 85 ? 4.785 1.294 -9.868 1.00 96.44 85 TRP A N 1
ATOM 678 C CA . TRP A 1 85 ? 5.586 1.993 -10.871 1.00 96.44 85 TRP A CA 1
ATOM 679 C C . TRP A 1 85 ? 7.092 1.806 -10.645 1.00 96.44 85 TRP A C 1
ATOM 681 O O . TRP A 1 85 ? 7.844 1.592 -11.595 1.00 96.44 85 TRP A O 1
ATOM 691 N N . GLY A 1 86 ? 7.544 1.833 -9.390 1.00 94.38 86 GLY A N 1
ATOM 692 C CA . GLY A 1 86 ? 8.924 1.527 -9.026 1.00 94.38 86 GLY A CA 1
ATOM 693 C C . GLY A 1 86 ? 9.319 0.130 -9.494 1.00 94.38 86 GLY A C 1
ATOM 694 O O . GLY A 1 86 ? 10.363 -0.033 -10.122 1.00 94.38 86 GLY A O 1
ATOM 695 N N . GLU A 1 87 ? 8.438 -0.853 -9.305 1.00 94.62 87 GLU A N 1
ATOM 696 C CA . GLU A 1 87 ? 8.626 -2.226 -9.777 1.00 94.62 87 GLU A CA 1
ATOM 697 C C . GLU A 1 87 ? 8.788 -2.362 -11.295 1.00 94.62 87 GLU A C 1
ATOM 699 O O . GLU A 1 87 ? 9.274 -3.397 -11.729 1.00 94.62 87 GLU A O 1
ATOM 704 N N . LEU A 1 88 ? 8.497 -1.359 -12.128 1.0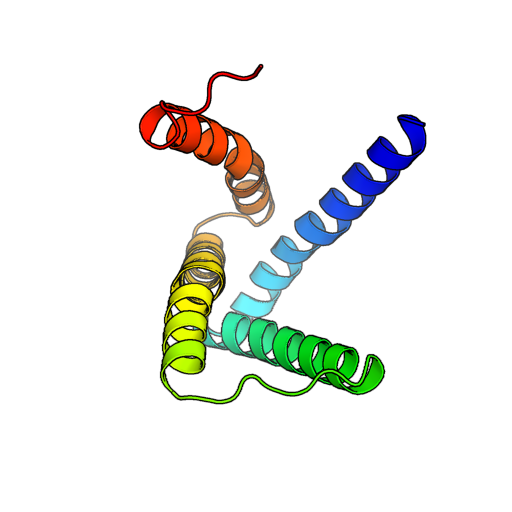0 94.38 88 LEU A N 1
ATOM 705 C CA . LEU A 1 88 ? 8.909 -1.396 -13.541 1.00 94.38 88 LEU A CA 1
ATOM 706 C C . LEU A 1 88 ? 10.438 -1.339 -13.695 1.00 94.38 88 LEU A C 1
ATOM 708 O O . LEU A 1 88 ? 10.997 -1.983 -14.580 1.00 94.38 88 LEU A O 1
ATOM 712 N N . HIS A 1 89 ? 11.115 -0.622 -12.800 1.00 94.69 89 HIS A N 1
ATOM 713 C CA . HIS A 1 89 ? 12.535 -0.279 -12.901 1.00 94.69 89 HIS A CA 1
ATOM 714 C C . HIS A 1 89 ? 13.432 -1.143 -12.009 1.00 94.69 89 HIS A C 1
ATOM 716 O O . HIS A 1 89 ? 14.629 -1.260 -12.266 1.00 94.69 89 HIS A O 1
ATOM 722 N N . ILE A 1 90 ? 12.870 -1.749 -10.961 1.00 95.25 90 ILE A N 1
ATOM 723 C CA . ILE A 1 90 ? 13.607 -2.582 -10.002 1.00 95.25 90 ILE A CA 1
ATOM 724 C C . ILE A 1 90 ? 13.052 -4.010 -9.942 1.00 95.25 90 ILE A C 1
ATOM 726 O O . ILE A 1 90 ? 11.994 -4.323 -10.496 1.00 95.25 90 ILE A O 1
ATOM 730 N N . SER A 1 91 ? 13.795 -4.910 -9.297 1.00 95.00 91 SER A N 1
ATOM 731 C CA . SER A 1 91 ? 13.316 -6.263 -9.009 1.00 95.00 91 SER A CA 1
ATOM 732 C C . SER A 1 91 ? 12.327 -6.260 -7.840 1.00 95.00 91 SER A C 1
ATOM 734 O O . SER A 1 91 ? 12.411 -5.419 -6.943 1.00 95.00 91 SER A O 1
ATOM 736 N N . SER A 1 92 ? 11.424 -7.243 -7.816 1.00 92.44 92 SER A N 1
ATOM 737 C CA . SER A 1 92 ? 10.450 -7.430 -6.730 1.00 92.44 92 SER A CA 1
ATOM 738 C C . SER A 1 92 ? 11.127 -7.637 -5.370 1.00 92.44 92 SER A C 1
ATOM 740 O O . SER A 1 92 ? 10.665 -7.107 -4.362 1.00 92.44 92 SER A O 1
ATOM 742 N N . SER A 1 93 ? 12.270 -8.331 -5.334 1.00 92.06 93 SER A N 1
ATOM 743 C CA . SER A 1 93 ? 13.069 -8.500 -4.114 1.00 92.06 93 SER A CA 1
ATOM 744 C C . SER A 1 93 ? 13.596 -7.167 -3.583 1.00 92.06 93 SER A C 1
ATOM 746 O O . SER A 1 93 ? 13.534 -6.913 -2.382 1.00 92.06 93 SER A O 1
ATOM 748 N N . LEU A 1 94 ? 14.092 -6.295 -4.466 1.00 93.31 94 LEU A N 1
ATOM 749 C CA . LEU A 1 94 ? 14.597 -4.982 -4.070 1.00 93.31 94 LEU A CA 1
ATOM 750 C C . LEU A 1 94 ? 13.450 -4.071 -3.616 1.00 93.31 94 LEU A C 1
ATOM 752 O O . LEU A 1 94 ? 13.576 -3.405 -2.590 1.00 93.31 94 LEU A O 1
ATOM 756 N N . ALA A 1 95 ? 12.310 -4.102 -4.314 1.00 93.31 95 ALA A N 1
ATOM 757 C CA . ALA A 1 95 ? 11.104 -3.381 -3.909 1.00 93.31 95 ALA A CA 1
ATOM 758 C C . ALA A 1 95 ? 10.637 -3.803 -2.506 1.00 93.31 95 ALA A C 1
ATOM 760 O O . ALA A 1 95 ? 10.392 -2.946 -1.654 1.00 93.31 95 ALA A O 1
ATOM 761 N N . ALA A 1 96 ? 10.600 -5.111 -2.230 1.00 90.75 96 ALA A N 1
ATOM 762 C CA . ALA A 1 96 ? 10.239 -5.645 -0.920 1.00 90.75 96 ALA A CA 1
ATOM 763 C C . ALA A 1 96 ? 11.202 -5.181 0.189 1.00 90.75 96 ALA A C 1
ATOM 765 O O . ALA A 1 96 ? 10.748 -4.787 1.264 1.00 90.75 96 ALA A O 1
ATOM 766 N N . ILE A 1 97 ? 12.517 -5.166 -0.073 1.00 92.19 97 ILE A N 1
ATOM 767 C CA . ILE A 1 97 ? 13.525 -4.667 0.880 1.00 92.19 97 ILE A CA 1
ATOM 768 C C . ILE A 1 97 ? 13.314 -3.176 1.165 1.00 92.19 97 ILE A C 1
ATOM 770 O O . ILE A 1 97 ? 13.318 -2.779 2.328 1.00 92.19 97 ILE A O 1
ATOM 774 N N . ILE A 1 98 ? 13.087 -2.352 0.135 1.00 92.19 98 ILE A N 1
ATOM 775 C CA . ILE A 1 98 ? 12.827 -0.916 0.318 1.00 92.19 98 ILE A CA 1
ATOM 776 C C . ILE A 1 98 ? 11.574 -0.712 1.169 1.00 92.19 98 ILE A C 1
ATOM 778 O O . ILE A 1 98 ? 11.616 0.033 2.147 1.00 92.19 98 ILE A O 1
ATOM 782 N N . VAL A 1 99 ? 10.472 -1.400 0.864 1.00 91.31 99 VAL A N 1
ATOM 783 C CA . VAL A 1 99 ? 9.236 -1.263 1.649 1.00 91.31 99 VAL A CA 1
ATOM 784 C C . VAL A 1 99 ? 9.432 -1.739 3.091 1.00 91.31 99 VAL A C 1
ATOM 786 O O . VAL A 1 99 ? 8.899 -1.113 4.008 1.00 91.31 99 VAL A O 1
ATOM 789 N N . ALA A 1 100 ? 10.252 -2.763 3.334 1.00 89.75 100 ALA A N 1
ATOM 790 C CA . ALA A 1 100 ? 10.598 -3.209 4.685 1.00 89.75 100 ALA A CA 1
ATOM 791 C C . ALA A 1 100 ? 11.327 -2.138 5.525 1.00 89.75 100 ALA A C 1
ATOM 793 O O . ALA A 1 100 ? 11.315 -2.224 6.752 1.00 89.75 100 ALA A O 1
ATOM 794 N N . THR A 1 101 ? 11.903 -1.100 4.904 1.00 91.81 101 THR A N 1
ATOM 795 C CA . THR A 1 101 ? 12.487 0.050 5.622 1.00 91.81 101 THR A CA 1
ATOM 796 C C . THR A 1 101 ? 11.453 1.088 6.067 1.00 91.81 101 THR A C 1
ATOM 798 O O . THR A 1 101 ? 11.796 2.002 6.814 1.00 91.81 101 THR A O 1
ATOM 801 N N . THR A 1 102 ? 10.180 0.949 5.679 1.00 90.88 102 THR A N 1
ATOM 802 C CA . THR A 1 102 ? 9.098 1.886 6.043 1.00 90.88 102 THR A CA 1
ATOM 803 C C . THR A 1 102 ? 9.046 2.203 7.545 1.00 90.88 102 THR A C 1
ATOM 805 O O . THR A 1 102 ? 8.966 3.386 7.870 1.00 90.88 102 THR A O 1
ATOM 808 N N . PRO A 1 103 ? 9.180 1.235 8.481 1.00 89.31 103 PRO A N 1
ATOM 809 C CA . PRO A 1 103 ? 9.206 1.529 9.916 1.00 89.31 103 PRO A CA 1
ATOM 810 C C . PRO A 1 103 ? 10.330 2.484 10.339 1.00 89.31 103 PRO A C 1
ATOM 812 O O . PRO A 1 103 ? 10.140 3.263 11.269 1.00 89.31 103 PRO A O 1
ATOM 815 N N . LEU A 1 104 ? 11.482 2.467 9.653 1.00 91.12 104 LEU A N 1
ATOM 816 C CA . LEU A 1 104 ? 12.580 3.403 9.917 1.00 91.12 104 LEU A CA 1
ATOM 817 C C . LEU A 1 104 ? 12.165 4.830 9.557 1.00 91.12 104 LEU A C 1
ATOM 819 O O . LEU A 1 104 ? 12.352 5.746 10.354 1.00 91.12 104 LEU A O 1
ATOM 823 N N . PHE A 1 105 ? 11.541 5.016 8.391 1.00 89.56 105 PHE A N 1
ATOM 824 C CA . PHE A 1 105 ? 10.984 6.312 8.003 1.00 89.56 105 PHE A CA 1
ATOM 825 C C . PHE A 1 105 ? 9.853 6.734 8.940 1.00 89.56 105 PHE A C 1
ATOM 827 O O . PHE A 1 105 ? 9.841 7.876 9.384 1.00 89.56 105 PHE A O 1
ATOM 834 N N . THR A 1 106 ? 8.948 5.827 9.315 1.00 89.50 106 THR A N 1
ATOM 835 C CA . THR A 1 106 ? 7.897 6.108 10.302 1.00 89.50 106 THR A CA 1
ATOM 836 C C . THR A 1 106 ? 8.488 6.602 11.621 1.00 89.50 106 THR A C 1
ATOM 838 O O . THR A 1 106 ? 8.014 7.605 12.146 1.00 89.50 106 THR A O 1
ATOM 841 N N . LEU A 1 107 ? 9.545 5.958 12.125 1.00 90.25 107 LEU A N 1
ATOM 842 C CA . LEU A 1 107 ? 10.233 6.371 13.347 1.00 90.25 107 LEU A CA 1
ATOM 843 C C . LEU A 1 107 ? 10.864 7.763 13.201 1.00 90.25 107 LEU A C 1
ATOM 845 O O . LEU A 1 107 ? 10.674 8.615 14.065 1.00 90.25 107 LEU A O 1
ATOM 849 N N . LEU A 1 108 ? 11.578 8.018 12.101 1.00 90.00 108 LEU A N 1
ATOM 850 C CA . LEU A 1 108 ? 12.187 9.325 11.828 1.00 90.00 108 LEU A CA 1
ATOM 851 C C . LEU A 1 108 ? 11.137 10.439 11.759 1.00 90.00 108 LEU A C 1
ATOM 853 O O . LEU A 1 108 ? 11.300 11.490 12.378 1.00 90.00 108 LEU A O 1
ATOM 857 N N . LEU A 1 109 ? 10.041 10.201 11.042 1.00 87.25 109 LEU A N 1
ATOM 858 C CA . LEU A 1 109 ? 8.947 11.157 10.916 1.00 87.25 109 LEU A CA 1
ATOM 859 C C . LEU A 1 109 ? 8.227 11.368 12.254 1.00 87.25 109 LEU A C 1
ATOM 861 O O . LEU A 1 109 ? 7.895 12.505 12.587 1.00 87.25 109 LEU A O 1
ATOM 865 N N . ALA A 1 110 ? 8.050 10.312 13.054 1.00 88.56 110 ALA A N 1
ATOM 866 C CA . ALA A 1 110 ? 7.517 10.417 14.409 1.00 88.56 110 ALA A CA 1
ATOM 867 C C . ALA A 1 110 ? 8.426 11.270 15.310 1.00 88.56 110 ALA A C 1
ATOM 869 O O . ALA A 1 110 ? 7.928 12.138 16.015 1.00 88.56 110 ALA A O 1
ATOM 870 N N . PHE A 1 111 ? 9.751 11.124 15.237 1.00 85.56 111 PHE A N 1
ATOM 871 C CA . PHE A 1 111 ? 10.675 11.988 15.986 1.00 85.56 111 PHE A CA 1
ATOM 872 C C . PHE A 1 111 ? 10.610 13.467 15.574 1.00 85.56 111 PHE A C 1
ATOM 874 O O . PHE A 1 111 ? 10.863 14.348 16.399 1.00 85.56 111 PHE A O 1
ATOM 881 N N . VAL A 1 112 ? 10.314 13.758 14.306 1.00 85.69 112 VAL A N 1
ATOM 882 C CA . VAL A 1 112 ? 10.236 15.137 13.800 1.00 85.69 112 VAL A CA 1
ATOM 883 C C . VAL A 1 112 ? 8.888 15.780 14.133 1.00 85.69 112 VAL A C 1
ATOM 885 O O . VAL A 1 112 ? 8.864 16.909 14.621 1.00 85.69 112 VAL A O 1
ATOM 888 N N . TRP A 1 113 ? 7.777 15.077 13.895 1.00 82.94 113 TRP A N 1
ATOM 889 C CA . TRP A 1 113 ? 6.423 15.624 14.053 1.00 82.94 113 TRP A CA 1
ATOM 890 C C . TRP A 1 113 ? 5.785 15.353 15.413 1.00 82.94 113 TRP A C 1
ATOM 892 O O . TRP A 1 113 ? 5.062 16.204 15.922 1.00 82.94 113 TRP A O 1
ATOM 902 N N . LEU A 1 114 ? 6.058 14.199 16.018 1.00 76.94 114 LEU A N 1
ATOM 903 C CA . LEU A 1 114 ? 5.466 13.742 17.279 1.00 76.94 114 LEU A CA 1
ATOM 904 C C . LEU A 1 114 ? 6.364 14.067 18.485 1.00 76.94 114 LEU A C 1
ATOM 906 O O . LEU A 1 114 ? 6.382 13.355 19.485 1.00 76.94 114 LEU A O 1
ATOM 910 N N . ARG A 1 115 ? 7.105 15.180 18.411 1.00 61.16 115 ARG A N 1
ATOM 911 C CA . ARG A 1 115 ? 8.017 15.669 19.462 1.00 61.16 115 ARG A CA 1
ATOM 912 C C . ARG A 1 115 ? 7.332 15.982 20.807 1.00 61.16 115 ARG A C 1
ATOM 914 O O . ARG A 1 115 ? 8.025 16.406 21.727 1.00 61.16 115 ARG A O 1
ATOM 921 N N . SER A 1 116 ? 6.007 15.831 20.920 1.00 54.84 116 SER A N 1
ATOM 922 C CA . SER A 1 116 ? 5.199 16.284 22.060 1.00 54.84 116 SER A CA 1
ATOM 923 C C . SER A 1 116 ? 4.567 15.189 22.922 1.00 54.84 116 SER A C 1
ATOM 925 O O . SER A 1 116 ? 3.866 15.541 23.865 1.00 54.84 116 SER A O 1
ATOM 927 N N . GLU A 1 117 ? 4.790 13.901 22.664 1.00 57.69 117 GLU A N 1
ATOM 928 C CA . GLU A 1 117 ? 4.390 12.858 23.619 1.00 57.69 117 GLU A CA 1
ATOM 929 C C . GLU A 1 117 ? 5.640 12.276 24.277 1.00 57.69 117 GLU A C 1
ATOM 931 O O . GLU A 1 117 ? 6.337 11.427 23.724 1.00 57.69 117 GLU A O 1
ATOM 936 N N . SER A 1 118 ? 5.953 12.783 25.475 1.00 48.00 118 SER A N 1
ATOM 937 C CA . SER A 1 118 ? 6.865 12.091 26.379 1.00 48.00 118 SER A CA 1
ATOM 938 C C . SER A 1 118 ? 6.263 10.719 26.665 1.00 48.00 118 SER A C 1
ATOM 940 O O . SER A 1 118 ? 5.162 10.644 27.208 1.00 48.00 118 SER A O 1
ATOM 942 N N . LEU A 1 119 ? 6.975 9.659 26.286 1.00 53.34 119 LEU A N 1
ATOM 943 C CA . LEU A 1 119 ? 6.685 8.285 26.689 1.00 53.34 119 LEU A CA 1
ATOM 944 C C . LEU A 1 119 ? 6.772 8.213 28.224 1.00 53.34 119 LEU A C 1
ATOM 946 O O . LEU A 1 119 ? 7.862 8.058 28.774 1.00 53.34 119 LEU A O 1
ATOM 950 N N . GLY A 1 120 ? 5.639 8.443 28.886 1.00 38.06 120 GLY A N 1
ATOM 951 C CA . GLY A 1 120 ? 5.416 8.224 30.314 1.00 38.06 120 GLY A CA 1
ATOM 952 C C . GLY A 1 120 ? 4.800 6.859 30.561 1.00 38.06 120 GLY A C 1
ATOM 953 O O . GLY A 1 120 ? 4.002 6.418 29.703 1.00 38.06 120 GLY A O 1
#

pLDDT: mean 89.95, std 9.92, range [38.06, 96.81]

Mean predicted aligned error: 6.05 Å

Radius of gyration: 17.61 Å; Cα contacts (8 Å, |Δi|>4): 47; chains: 1; bounding box: 39×33×49 Å

Sequence (120 aa):
MPFISIIMLLMLGAIWGASFPFIKLSLESFDPATIVAFRLAGASVVLYLVMRWQRHRLPRGWRVWRDMLVVGNVGMVLPFLLITWGELHISSSLAAIIVATTPLFTLLLAFVWLRSESLG

Foldseek 3Di:
DVVVVVVVVVVVLCVVLVVLVVLLVVVVPDDLLVVLVVVVVVVVVVVVVVCVVVVHDDDDDPVVVVVCVVCCCVVRVVVSSVLSVVSVVDPSVVSSVVVVCVVVVVVVVCVVPVVPDDPD